Protein AF-A0A3R5TQW1-F1 (afdb_monomer_lite)

Sequence (76 aa):
MRIDAGLSQSALGKKLMPPVDQATISNWETGKTHIPFLAFMYICFVCGVCPEQKTKEILDSQSAEDNTNKKDVSDV

pLDDT: mean 86.7, std 17.23, range [42.06, 98.0]

Foldseek 3Di:
DCVLLVHQLQRLQVQFVVRDHSVVSVCCVVVVDPDPPRRLVSSCVSSVHDSVVVVVVVVVVVVVVVVVVVPPPPDD

Radius of gyration: 15.96 Å; chains: 1; bounding box: 29×37×40 Å

Structure (mmCIF, N/CA/C/O backbone):
data_AF-A0A3R5TQW1-F1
#
_entry.id   AF-A0A3R5TQW1-F1
#
loop_
_atom_site.group_PDB
_atom_site.id
_atom_site.type_symbol
_atom_site.label_atom_id
_atom_site.label_alt_id
_atom_site.label_comp_id
_atom_site.label_asym_id
_atom_site.label_entity_id
_atom_site.label_seq_id
_atom_site.pdbx_PDB_ins_code
_atom_site.Cartn_x
_atom_site.Cartn_y
_atom_site.Cartn_z
_atom_site.occupancy
_atom_site.B_iso_or_equiv
_atom_site.auth_seq_id
_atom_site.auth_comp_id
_atom_site.auth_asym_id
_atom_site.auth_atom_id
_atom_site.pdbx_PDB_model_num
ATOM 1 N N . MET A 1 1 ? -9.396 -2.781 0.241 1.00 89.25 1 MET A N 1
ATOM 2 C CA . MET A 1 1 ? -8.736 -2.812 -1.088 1.00 89.25 1 MET A CA 1
ATOM 3 C C . MET A 1 1 ? -7.972 -4.107 -1.312 1.00 89.25 1 MET A C 1
ATOM 5 O O . MET A 1 1 ? -8.443 -4.935 -2.073 1.00 89.25 1 MET A O 1
ATOM 9 N N . ARG A 1 2 ? -6.816 -4.324 -0.660 1.00 95.44 2 ARG A N 1
ATOM 10 C CA . ARG A 1 2 ? -5.992 -5.524 -0.907 1.00 95.44 2 ARG A CA 1
ATOM 11 C C . ARG A 1 2 ? -6.736 -6.833 -0.616 1.00 95.44 2 ARG A C 1
ATOM 13 O O . ARG A 1 2 ? -6.648 -7.771 -1.403 1.00 95.44 2 ARG A O 1
ATOM 20 N N . ILE A 1 3 ? -7.426 -6.890 0.525 1.00 95.56 3 ILE A N 1
ATOM 21 C CA . ILE A 1 3 ? -8.189 -8.071 0.956 1.00 95.56 3 ILE A CA 1
ATOM 22 C C . ILE A 1 3 ? -9.318 -8.364 -0.040 1.00 95.56 3 ILE A C 1
ATOM 24 O O . ILE A 1 3 ? -9.463 -9.508 -0.455 1.00 95.56 3 ILE A O 1
ATOM 28 N N . ASP A 1 4 ? -10.029 -7.329 -0.494 1.00 93.44 4 ASP A N 1
ATOM 29 C CA . ASP A 1 4 ? -11.110 -7.445 -1.487 1.00 93.44 4 ASP A CA 1
ATOM 30 C C . ASP A 1 4 ? -10.598 -7.955 -2.843 1.00 93.44 4 ASP A C 1
ATOM 32 O O . ASP A 1 4 ? -11.284 -8.700 -3.534 1.00 93.44 4 ASP A O 1
ATOM 36 N N . ALA A 1 5 ? -9.354 -7.615 -3.197 1.00 93.62 5 ALA A N 1
ATOM 37 C CA . ALA A 1 5 ? -8.662 -8.143 -4.371 1.00 93.62 5 ALA A CA 1
ATOM 38 C C . ALA A 1 5 ? -8.096 -9.569 -4.172 1.00 93.62 5 ALA A C 1
ATOM 40 O O . ALA A 1 5 ? -7.435 -10.097 -5.066 1.00 93.62 5 ALA A O 1
ATOM 41 N N . GLY A 1 6 ? -8.294 -10.193 -3.003 1.00 96.25 6 GLY A N 1
ATOM 42 C CA . GLY A 1 6 ? -7.822 -11.548 -2.698 1.00 96.25 6 GLY A CA 1
ATOM 43 C C . GLY A 1 6 ? -6.299 -11.681 -2.584 1.00 96.25 6 GLY A C 1
ATOM 44 O O . GLY A 1 6 ? -5.758 -12.778 -2.714 1.00 96.25 6 GLY A O 1
ATOM 45 N N . LEU A 1 7 ? -5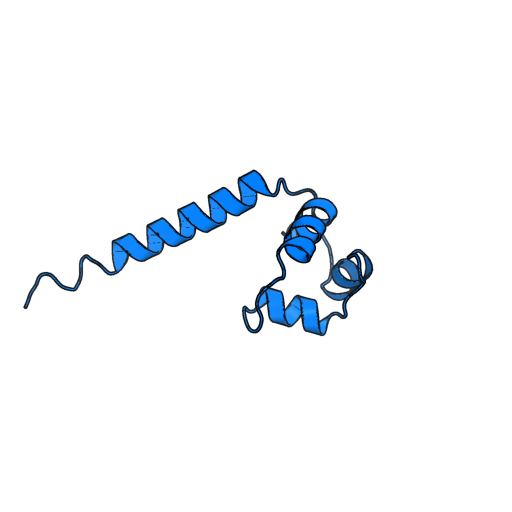.578 -10.576 -2.370 1.00 96.75 7 LEU A N 1
ATOM 46 C CA . LEU A 1 7 ? -4.114 -10.564 -2.360 1.00 96.75 7 LEU A CA 1
ATOM 47 C C . LEU A 1 7 ? -3.558 -10.643 -0.936 1.00 96.75 7 LEU A C 1
ATOM 49 O O . LEU A 1 7 ? -4.003 -9.935 -0.034 1.00 96.75 7 LEU A O 1
ATOM 53 N N . SER A 1 8 ? -2.500 -11.432 -0.730 1.00 97.94 8 SER A N 1
ATOM 54 C CA . SER A 1 8 ? -1.651 -11.287 0.459 1.00 97.94 8 SER A CA 1
ATOM 55 C C . SER A 1 8 ? -0.773 -10.035 0.343 1.00 97.94 8 SER A C 1
ATOM 57 O O . SER A 1 8 ? -0.547 -9.520 -0.753 1.00 97.94 8 SER A O 1
ATOM 59 N N . GLN A 1 9 ? -0.239 -9.539 1.461 1.00 98.00 9 GLN A N 1
ATOM 60 C CA . GLN A 1 9 ? 0.660 -8.375 1.454 1.00 98.00 9 GLN A CA 1
ATOM 61 C C . GLN A 1 9 ? 1.911 -8.617 0.586 1.00 98.00 9 GLN A C 1
ATOM 63 O O . GLN A 1 9 ? 2.295 -7.756 -0.199 1.00 98.00 9 GLN A O 1
ATOM 68 N N . SER A 1 10 ? 2.495 -9.822 0.639 1.00 97.69 10 SER A N 1
ATOM 69 C CA . SER A 1 10 ? 3.615 -10.201 -0.237 1.00 97.69 10 SER A CA 1
ATOM 70 C C . SER A 1 10 ? 3.212 -10.250 -1.716 1.00 97.69 10 SER A C 1
ATOM 72 O O . SER A 1 10 ? 3.970 -9.803 -2.576 1.00 97.69 10 SER A O 1
ATOM 74 N N . ALA A 1 11 ? 2.017 -10.764 -2.029 1.00 97.62 11 ALA A N 1
ATOM 75 C CA . ALA A 1 11 ? 1.528 -10.830 -3.405 1.00 97.62 11 ALA A CA 1
ATOM 76 C C . ALA A 1 11 ? 1.282 -9.434 -3.997 1.00 97.62 11 ALA A C 1
ATOM 78 O O . ALA A 1 11 ? 1.611 -9.210 -5.161 1.00 97.62 11 ALA A O 1
ATOM 79 N N . LEU A 1 12 ? 0.754 -8.498 -3.200 1.00 97.56 12 LEU A N 1
ATOM 80 C CA . LEU A 1 12 ? 0.621 -7.098 -3.600 1.00 97.56 12 LEU A CA 1
ATOM 81 C C . LEU A 1 12 ? 1.995 -6.462 -3.830 1.00 97.56 12 LEU A C 1
ATOM 83 O O . LEU A 1 12 ? 2.223 -5.916 -4.902 1.00 97.56 12 LEU A O 1
ATOM 87 N N . GLY A 1 13 ? 2.923 -6.592 -2.876 1.00 97.19 13 GLY A N 1
ATOM 88 C CA . GLY A 1 13 ? 4.257 -5.987 -2.966 1.00 97.19 13 GLY A CA 1
ATOM 89 C C . GLY A 1 13 ? 5.032 -6.393 -4.225 1.00 97.19 13 GLY A C 1
ATOM 90 O O . GLY A 1 13 ? 5.650 -5.546 -4.867 1.00 97.19 13 GLY A O 1
ATOM 91 N N . LYS A 1 14 ? 4.904 -7.656 -4.656 1.00 97.44 14 LYS A N 1
ATOM 92 C CA . LYS A 1 14 ? 5.497 -8.167 -5.908 1.00 97.44 14 LYS A CA 1
ATOM 93 C C . LYS A 1 14 ? 4.871 -7.596 -7.186 1.00 97.44 14 LYS A C 1
ATOM 95 O O . LYS A 1 14 ? 5.510 -7.645 -8.230 1.00 97.44 14 LYS A O 1
ATOM 100 N N . LYS A 1 15 ? 3.625 -7.115 -7.127 1.00 96.06 15 LYS A N 1
ATOM 101 C CA . LYS A 1 15 ? 2.896 -6.534 -8.269 1.00 96.06 15 LYS A CA 1
ATOM 102 C C . LYS A 1 15 ? 3.116 -5.021 -8.410 1.00 96.06 15 LYS A C 1
ATOM 104 O O . LYS A 1 15 ? 2.685 -4.458 -9.411 1.00 96.06 15 LYS A O 1
ATOM 109 N N . LEU A 1 16 ? 3.742 -4.366 -7.428 1.00 95.56 16 LEU A N 1
ATOM 110 C CA . LEU A 1 16 ? 4.039 -2.931 -7.477 1.00 95.56 16 LEU A CA 1
ATOM 111 C C . LEU A 1 16 ? 5.301 -2.628 -8.292 1.00 95.56 16 LEU A C 1
ATOM 113 O O . LEU A 1 16 ? 6.129 -3.504 -8.539 1.00 95.56 16 LEU A O 1
ATOM 117 N N . MET A 1 17 ? 5.442 -1.362 -8.694 1.00 92.62 17 MET A N 1
ATOM 118 C CA . MET A 1 17 ? 6.589 -0.867 -9.451 1.00 92.62 17 MET A CA 1
ATOM 119 C C . MET A 1 17 ? 7.154 0.412 -8.798 1.00 92.62 17 MET A C 1
ATOM 121 O O . MET A 1 17 ? 6.487 1.445 -8.826 1.00 92.62 17 MET A O 1
ATOM 125 N N . PRO A 1 18 ? 8.365 0.379 -8.208 1.00 93.56 18 PRO A N 1
ATOM 126 C CA . PRO A 1 18 ? 9.200 -0.806 -7.997 1.00 93.56 18 PRO A CA 1
ATOM 127 C C . PRO A 1 18 ? 8.540 -1.819 -7.037 1.00 93.56 18 PRO A C 1
ATOM 129 O O . PRO A 1 18 ? 7.704 -1.422 -6.220 1.00 93.56 18 PRO A O 1
ATOM 132 N N . PRO A 1 19 ? 8.908 -3.113 -7.108 1.00 96.19 19 PRO A N 1
ATOM 133 C CA . PRO A 1 19 ? 8.453 -4.098 -6.136 1.00 96.19 19 PRO A CA 1
ATOM 134 C C . PRO A 1 19 ? 8.886 -3.712 -4.722 1.00 96.19 19 PRO A C 1
ATOM 136 O O . PRO A 1 19 ? 9.998 -3.224 -4.516 1.00 96.19 19 PRO A O 1
ATOM 139 N N . VAL A 1 20 ? 8.025 -3.979 -3.746 1.00 97.19 20 VAL A N 1
ATOM 140 C CA . VAL A 1 20 ? 8.311 -3.756 -2.322 1.00 97.19 20 VAL A CA 1
ATOM 141 C C . VAL A 1 20 ? 8.096 -5.040 -1.533 1.00 97.19 20 VAL A C 1
ATOM 143 O O . VAL A 1 20 ? 7.397 -5.958 -1.975 1.00 97.19 20 VAL A O 1
ATOM 146 N N . ASP A 1 21 ? 8.708 -5.123 -0.357 1.00 97.75 21 ASP A N 1
ATOM 147 C CA . ASP A 1 21 ? 8.546 -6.274 0.521 1.00 97.75 21 ASP A CA 1
ATOM 148 C C . ASP A 1 21 ? 7.198 -6.261 1.265 1.00 97.75 21 ASP A C 1
ATOM 150 O O . ASP A 1 21 ? 6.440 -5.287 1.275 1.00 97.75 21 ASP A O 1
ATOM 154 N N . GLN A 1 22 ? 6.878 -7.392 1.896 1.00 97.88 22 GLN A N 1
ATOM 155 C CA . GLN A 1 22 ? 5.651 -7.532 2.679 1.00 97.88 22 GLN A CA 1
ATOM 156 C C . GLN A 1 22 ? 5.621 -6.568 3.878 1.00 97.88 22 GLN A C 1
ATOM 158 O O . GLN A 1 22 ? 4.550 -6.058 4.208 1.00 97.88 22 GLN A O 1
ATOM 163 N N . ALA A 1 23 ? 6.773 -6.293 4.500 1.00 97.94 23 ALA A N 1
ATOM 164 C CA . ALA A 1 23 ? 6.878 -5.398 5.650 1.00 97.94 23 ALA A CA 1
ATOM 165 C C . ALA A 1 23 ? 6.490 -3.956 5.289 1.00 97.94 23 ALA A C 1
ATOM 167 O O . ALA A 1 23 ? 5.778 -3.303 6.048 1.00 97.94 23 ALA A O 1
ATOM 168 N N . THR A 1 24 ? 6.880 -3.483 4.106 1.00 97.62 24 THR A N 1
ATOM 169 C CA . THR A 1 24 ? 6.503 -2.169 3.573 1.00 97.62 24 THR A CA 1
ATOM 170 C C . THR A 1 24 ? 4.994 -2.061 3.394 1.00 97.62 24 THR A C 1
ATOM 172 O O . THR A 1 24 ? 4.396 -1.110 3.891 1.00 97.62 24 THR A O 1
ATOM 175 N N . ILE A 1 25 ? 4.356 -3.065 2.776 1.00 97.69 25 ILE A N 1
ATOM 176 C CA . ILE A 1 25 ? 2.888 -3.107 2.663 1.00 97.69 25 ILE A CA 1
ATOM 177 C C . ILE A 1 25 ? 2.238 -3.108 4.050 1.00 97.69 25 ILE A C 1
ATOM 179 O O . ILE A 1 25 ? 1.279 -2.378 4.279 1.00 97.69 25 ILE A O 1
ATOM 183 N N . SER A 1 26 ? 2.770 -3.885 4.995 1.00 97.88 26 SER A N 1
ATOM 184 C CA . SER A 1 26 ? 2.245 -3.910 6.360 1.00 97.88 26 SER A CA 1
ATOM 185 C C . SER A 1 26 ? 2.357 -2.555 7.055 1.00 97.88 26 SER A C 1
ATOM 187 O O . SER A 1 26 ? 1.421 -2.166 7.743 1.00 97.88 26 SER A O 1
ATOM 189 N N . ASN A 1 27 ? 3.468 -1.835 6.886 1.00 97.94 27 ASN A N 1
ATOM 190 C CA . ASN A 1 27 ? 3.661 -0.511 7.481 1.00 97.94 27 ASN A CA 1
ATOM 191 C C . ASN A 1 27 ? 2.690 0.526 6.903 1.00 97.94 27 ASN A C 1
ATOM 193 O O . ASN A 1 27 ? 2.212 1.389 7.635 1.00 97.94 27 ASN A O 1
ATOM 197 N N . TRP A 1 28 ? 2.382 0.424 5.610 1.00 96.69 28 TRP A N 1
ATOM 198 C CA . TRP A 1 28 ? 1.378 1.255 4.951 1.00 96.69 28 TRP A CA 1
ATOM 199 C C . TRP A 1 28 ? -0.034 0.968 5.457 1.00 96.69 28 TRP A C 1
ATOM 201 O O . TRP A 1 28 ? -0.784 1.896 5.741 1.00 96.69 28 TRP A O 1
ATOM 211 N N . GLU A 1 29 ? -0.395 -0.307 5.607 1.00 94.56 29 GLU A N 1
ATOM 212 C CA . GLU A 1 29 ? -1.732 -0.706 6.063 1.00 94.56 29 GLU A CA 1
ATOM 213 C C . GLU A 1 29 ? -1.989 -0.381 7.538 1.00 94.56 29 GLU A C 1
ATOM 215 O O . GLU A 1 29 ? -3.125 -0.093 7.902 1.00 94.56 29 GLU A O 1
ATOM 220 N N . THR A 1 30 ? -0.956 -0.398 8.384 1.00 95.50 30 THR A N 1
ATOM 221 C CA . THR A 1 30 ? -1.070 -0.003 9.797 1.00 95.50 30 THR A CA 1
ATOM 222 C C . THR A 1 30 ? -0.889 1.496 10.027 1.00 95.50 30 THR A C 1
ATOM 224 O O . THR A 1 30 ? -0.993 1.949 11.163 1.00 95.50 30 THR A O 1
ATOM 227 N N . GLY A 1 31 ? -0.579 2.268 8.980 1.00 93.69 31 GLY A N 1
ATOM 228 C CA . GLY A 1 31 ? -0.302 3.701 9.086 1.00 93.69 31 GLY A CA 1
ATOM 229 C C . GLY A 1 31 ? 1.037 4.042 9.749 1.00 93.69 31 GLY A C 1
ATOM 230 O O . GLY A 1 31 ? 1.288 5.206 10.047 1.00 93.69 31 GLY A O 1
ATOM 231 N N . LYS A 1 32 ? 1.925 3.059 9.967 1.00 95.94 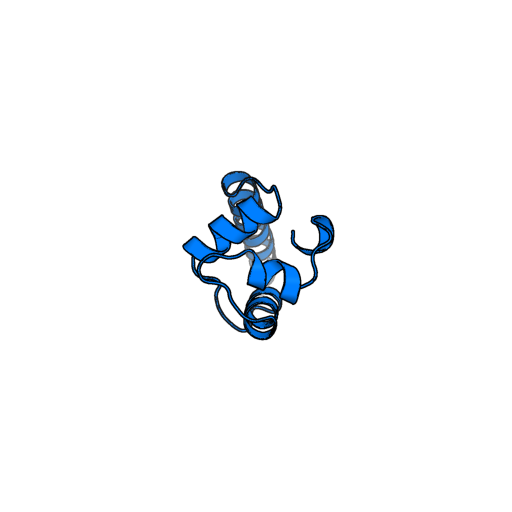32 LYS A N 1
ATOM 232 C CA . LYS A 1 32 ? 3.264 3.287 10.537 1.00 95.94 32 LYS A CA 1
ATOM 233 C C . LYS A 1 32 ? 4.132 4.161 9.629 1.00 95.94 32 LYS A C 1
ATOM 235 O O . LYS A 1 32 ? 4.969 4.916 10.117 1.00 95.94 32 LYS A O 1
ATOM 240 N N . THR A 1 33 ? 3.962 4.035 8.315 1.00 95.88 33 THR A N 1
ATOM 241 C CA . THR A 1 33 ? 4.617 4.893 7.323 1.00 95.88 33 THR A CA 1
ATOM 242 C C . THR A 1 33 ? 3.613 5.384 6.290 1.00 95.88 33 THR A C 1
ATOM 244 O O . THR A 1 33 ? 2.646 4.696 5.960 1.00 95.88 33 THR A O 1
ATOM 247 N N . HIS A 1 34 ? 3.859 6.574 5.743 1.00 93.75 34 HIS A N 1
ATOM 248 C CA . HIS A 1 34 ? 3.033 7.111 4.668 1.00 93.75 34 HIS A CA 1
ATOM 249 C C . HIS A 1 34 ? 3.243 6.342 3.361 1.00 93.75 34 HIS A C 1
ATOM 251 O O . HIS A 1 34 ? 4.360 5.941 3.019 1.00 93.75 34 HIS A O 1
ATOM 257 N N . ILE A 1 35 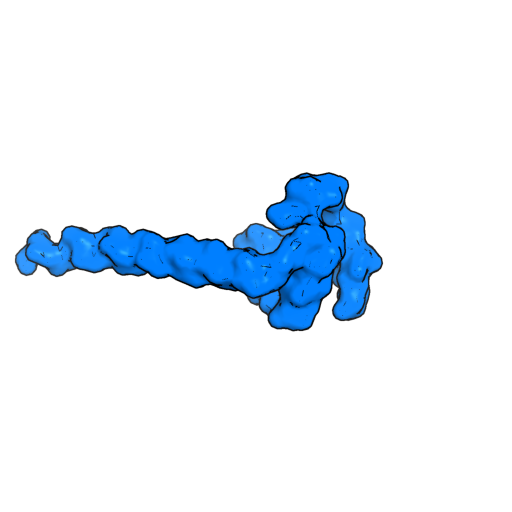? 2.153 6.182 2.611 1.00 94.75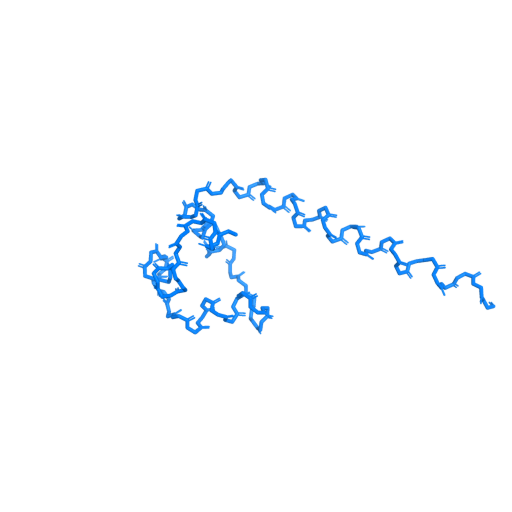 35 ILE A N 1
ATOM 258 C CA . ILE A 1 35 ? 2.167 5.591 1.274 1.00 94.75 35 ILE A CA 1
ATOM 259 C C . ILE A 1 35 ? 2.562 6.681 0.270 1.00 94.75 35 ILE A C 1
ATOM 261 O O . ILE A 1 35 ? 1.871 7.699 0.189 1.00 94.75 35 ILE A O 1
ATOM 265 N N . PRO A 1 36 ? 3.632 6.503 -0.524 1.00 95.62 36 PRO A N 1
ATOM 266 C CA . PRO A 1 36 ? 3.938 7.421 -1.615 1.00 95.62 36 PRO A CA 1
ATOM 267 C C . PRO A 1 36 ? 2.790 7.471 -2.630 1.00 95.62 36 PRO A C 1
ATOM 269 O O . PRO A 1 36 ? 2.222 6.432 -2.970 1.00 95.62 36 PRO A O 1
ATOM 272 N N . PHE A 1 37 ? 2.491 8.652 -3.178 1.00 93.62 37 PHE A N 1
ATOM 273 C CA . PHE A 1 37 ? 1.375 8.835 -4.117 1.00 93.62 37 PHE A CA 1
ATOM 274 C C . PHE A 1 37 ? 1.414 7.852 -5.297 1.00 93.62 37 PHE A C 1
ATOM 276 O O . PHE A 1 37 ? 0.418 7.208 -5.615 1.00 93.62 37 PHE A O 1
ATOM 283 N N . LEU A 1 38 ? 2.585 7.669 -5.911 1.00 94.56 38 LEU A N 1
ATOM 284 C CA . LEU A 1 38 ? 2.731 6.748 -7.036 1.00 94.56 38 LEU A CA 1
ATOM 285 C C . LEU A 1 38 ? 2.459 5.285 -6.633 1.00 94.56 38 LEU A C 1
ATOM 287 O O . LEU A 1 38 ? 1.819 4.548 -7.379 1.00 94.56 38 LEU A O 1
ATOM 291 N N . ALA A 1 39 ? 2.882 4.877 -5.432 1.00 95.19 39 ALA A N 1
ATOM 292 C CA . ALA A 1 39 ? 2.589 3.547 -4.905 1.00 95.19 39 ALA A CA 1
ATOM 293 C C . ALA A 1 39 ? 1.087 3.372 -4.643 1.00 95.19 39 ALA A C 1
ATOM 295 O O . ALA A 1 39 ? 0.530 2.334 -4.990 1.00 95.19 39 ALA A O 1
ATOM 296 N N . PHE A 1 40 ? 0.414 4.396 -4.111 1.00 95.69 40 PHE A N 1
ATOM 297 C CA . PHE A 1 40 ? -1.041 4.398 -3.951 1.00 95.69 40 PHE A CA 1
ATOM 298 C C . PHE A 1 40 ? -1.767 4.204 -5.292 1.00 95.69 40 PHE A C 1
ATOM 300 O O . PHE A 1 40 ? -2.653 3.352 -5.384 1.00 95.69 40 PHE A O 1
ATOM 307 N N . MET A 1 41 ? -1.354 4.918 -6.345 1.00 96.25 41 MET A N 1
ATOM 308 C CA . MET A 1 41 ? -1.925 4.758 -7.689 1.00 96.25 41 MET A CA 1
ATOM 309 C C . MET A 1 41 ? -1.753 3.325 -8.208 1.00 96.25 41 MET A C 1
ATOM 311 O O . MET A 1 41 ? -2.719 2.713 -8.663 1.00 96.25 41 MET A O 1
ATOM 315 N N . TYR A 1 42 ? -0.556 2.744 -8.078 1.00 96.06 42 TYR A N 1
ATOM 316 C CA . TYR A 1 42 ? -0.325 1.353 -8.475 1.00 96.06 42 TYR A CA 1
ATOM 317 C C . TYR A 1 42 ? -1.134 0.350 -7.650 1.00 96.06 42 TYR A C 1
ATOM 319 O O . TYR A 1 42 ? -1.674 -0.594 -8.220 1.00 96.06 42 TYR A O 1
ATOM 327 N N . ILE A 1 43 ? -1.273 0.554 -6.336 1.00 96.38 43 ILE A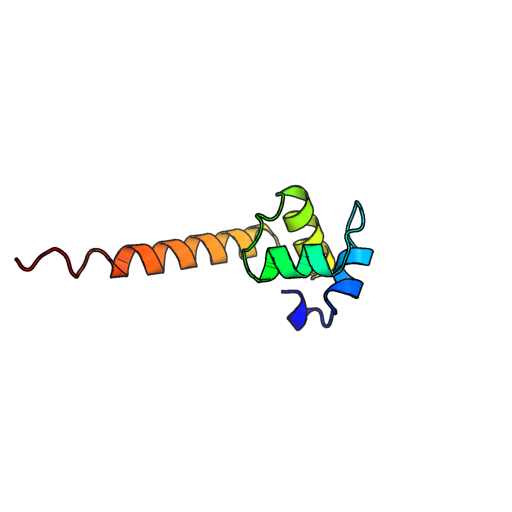 N 1
ATOM 328 C CA . ILE A 1 43 ? -2.111 -0.300 -5.481 1.00 96.38 43 ILE A CA 1
ATOM 329 C C . ILE A 1 43 ? -3.565 -0.260 -5.955 1.00 96.38 43 ILE A C 1
ATOM 331 O O . ILE A 1 43 ? -4.192 -1.316 -6.048 1.00 96.38 43 ILE A O 1
ATOM 335 N N . CYS A 1 44 ? -4.084 0.923 -6.295 1.00 96.19 44 CYS A N 1
ATOM 336 C CA . CYS A 1 44 ? -5.434 1.075 -6.832 1.00 96.19 44 CYS A CA 1
ATOM 337 C C . CYS A 1 44 ? -5.605 0.282 -8.134 1.00 96.19 44 CYS A C 1
ATOM 339 O O . CYS A 1 44 ? -6.512 -0.542 -8.224 1.00 96.19 44 CYS A O 1
ATOM 341 N N . PHE A 1 45 ? -4.688 0.433 -9.096 1.00 95.50 45 PHE A N 1
ATOM 342 C CA . PHE A 1 45 ? -4.746 -0.311 -10.359 1.00 95.50 45 PHE A CA 1
ATOM 343 C C . PHE A 1 45 ? -4.634 -1.827 -10.167 1.00 95.50 45 PHE A C 1
ATOM 345 O O . PHE A 1 45 ? -5.411 -2.577 -10.753 1.00 95.50 45 PHE A O 1
ATOM 352 N N . VAL A 1 46 ? -3.718 -2.291 -9.312 1.00 96.06 46 VAL A N 1
ATOM 353 C CA . VAL A 1 46 ? -3.547 -3.722 -9.014 1.00 96.06 46 VAL A CA 1
ATOM 354 C C . VAL A 1 46 ? -4.784 -4.310 -8.334 1.00 96.06 46 VAL A C 1
ATOM 356 O O . VAL A 1 46 ? -5.131 -5.460 -8.594 1.00 96.06 46 VAL A O 1
ATOM 359 N N . CYS A 1 47 ? -5.451 -3.538 -7.475 1.00 95.94 47 CYS A N 1
ATOM 360 C CA . CYS A 1 47 ? -6.657 -3.972 -6.771 1.00 95.94 47 CYS A CA 1
ATOM 361 C C . CYS A 1 47 ? -7.954 -3.709 -7.557 1.00 95.94 47 CYS A C 1
ATOM 363 O O . CYS A 1 47 ? -9.026 -3.993 -7.031 1.00 95.94 47 CYS A O 1
ATOM 365 N N . GLY A 1 48 ? -7.885 -3.159 -8.777 1.00 94.81 48 GLY A N 1
ATOM 366 C CA . GLY A 1 48 ? -9.066 -2.848 -9.590 1.00 94.81 48 GLY A CA 1
ATOM 367 C C . GLY A 1 48 ? -9.943 -1.726 -9.022 1.00 94.81 48 GLY A C 1
ATOM 368 O O . GLY A 1 48 ? -11.151 -1.721 -9.235 1.00 94.81 48 GLY A O 1
ATOM 369 N N . VAL A 1 49 ? -9.353 -0.789 -8.278 1.00 95.19 49 VAL A N 1
ATOM 370 C CA . VAL A 1 49 ? -10.053 0.333 -7.641 1.00 95.19 49 VAL A CA 1
ATOM 371 C C . VAL A 1 49 ? -9.775 1.618 -8.416 1.00 95.19 49 VAL A C 1
ATOM 373 O O . VAL A 1 49 ? -8.624 1.913 -8.734 1.00 95.19 49 VAL A O 1
ATOM 376 N N . CYS A 1 50 ? -10.815 2.411 -8.688 1.00 94.44 50 CYS A N 1
ATOM 377 C CA . CYS A 1 50 ? -10.648 3.751 -9.250 1.00 94.44 50 CYS A CA 1
ATOM 378 C C . CYS A 1 50 ? -9.995 4.678 -8.203 1.00 94.44 50 CYS A C 1
ATOM 380 O O . CYS A 1 50 ? -10.592 4.881 -7.139 1.00 94.44 50 CYS A O 1
ATOM 382 N N . PRO A 1 51 ? -8.804 5.256 -8.471 1.00 93.88 51 PRO A N 1
ATOM 383 C CA . PRO A 1 51 ? -8.117 6.107 -7.500 1.00 93.88 51 PRO A CA 1
ATOM 384 C C . PRO A 1 51 ? -8.951 7.316 -7.072 1.00 93.88 51 PRO A C 1
ATOM 386 O O . PRO A 1 51 ? -9.009 7.619 -5.887 1.00 93.88 51 PRO A O 1
ATOM 389 N N . GLU A 1 52 ? -9.651 7.956 -8.012 1.00 94.12 52 GLU A N 1
ATOM 390 C CA . GLU A 1 52 ? -10.493 9.127 -7.740 1.00 94.12 52 GLU A CA 1
ATOM 391 C C . GLU A 1 52 ? -11.601 8.809 -6.732 1.00 94.12 52 GLU A C 1
ATOM 393 O O . GLU A 1 52 ? -11.751 9.503 -5.725 1.00 94.12 52 GLU A O 1
ATOM 398 N N . GLN A 1 53 ? -12.328 7.710 -6.957 1.00 92.94 53 GLN A N 1
ATOM 399 C CA . GLN A 1 53 ? -13.383 7.272 -6.047 1.00 92.94 53 GLN A CA 1
ATOM 400 C C . GLN A 1 53 ? -12.815 6.978 -4.654 1.00 92.94 53 GLN A C 1
ATOM 402 O O . GLN A 1 53 ? -13.372 7.423 -3.652 1.00 92.94 53 GLN A O 1
ATOM 407 N N . LYS A 1 54 ? -11.677 6.275 -4.580 1.00 92.38 54 LYS A N 1
ATOM 408 C CA . LYS A 1 54 ? -11.052 5.944 -3.297 1.00 92.38 54 LYS A CA 1
ATOM 409 C C . LYS A 1 54 ? -10.565 7.190 -2.558 1.00 92.38 54 LYS A C 1
ATOM 411 O O . LYS A 1 54 ? -10.745 7.281 -1.348 1.00 92.38 54 LYS A O 1
ATOM 416 N N . THR A 1 55 ? -9.966 8.148 -3.260 1.00 91.88 55 THR A N 1
ATOM 417 C CA . THR A 1 55 ? -9.543 9.421 -2.668 1.00 91.88 55 THR A CA 1
ATOM 418 C C . THR A 1 55 ? -10.739 10.193 -2.126 1.00 91.88 55 THR A C 1
ATOM 420 O O . THR A 1 55 ? -10.667 10.687 -1.004 1.00 91.88 55 THR A O 1
ATOM 423 N N . LYS A 1 56 ? -11.855 10.241 -2.862 1.00 92.19 56 LYS A N 1
ATOM 424 C CA . LYS A 1 56 ? -13.088 10.872 -2.382 1.00 92.19 56 LYS A CA 1
ATOM 425 C C . LYS A 1 56 ? -13.613 10.204 -1.108 1.00 92.19 56 LYS A C 1
ATOM 427 O O . LYS A 1 56 ? -13.891 10.905 -0.147 1.00 92.19 56 LYS A O 1
ATOM 432 N N . GLU A 1 57 ? -13.666 8.872 -1.056 1.00 90.12 57 GLU A N 1
ATOM 433 C CA . GLU A 1 57 ? -14.074 8.132 0.152 1.00 90.12 57 GLU A CA 1
ATOM 434 C C . GLU A 1 57 ? -13.186 8.454 1.367 1.00 90.12 57 GLU A C 1
ATOM 436 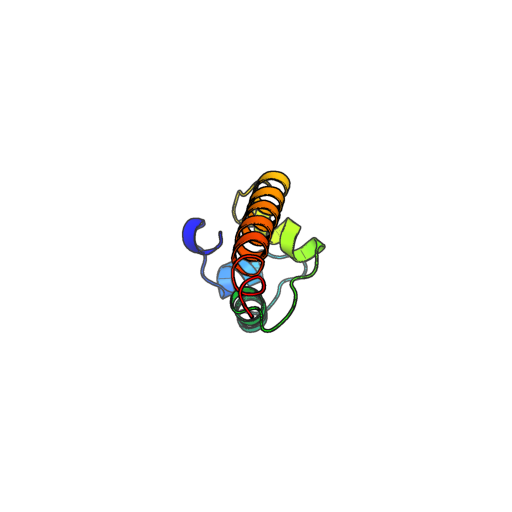O O . GLU A 1 57 ? -13.691 8.611 2.479 1.00 90.12 57 GLU A O 1
ATOM 441 N N . ILE A 1 58 ? -11.869 8.574 1.165 1.00 87.44 58 ILE A N 1
ATOM 442 C CA . ILE A 1 58 ? -10.919 8.934 2.230 1.00 87.44 58 ILE A CA 1
ATOM 443 C C . ILE A 1 58 ? -11.181 10.359 2.734 1.00 87.44 58 ILE A C 1
ATOM 445 O O . ILE A 1 58 ? -11.241 10.571 3.943 1.00 87.44 58 ILE A O 1
ATOM 449 N N . LEU A 1 59 ? -11.360 11.323 1.827 1.00 89.38 59 LEU A N 1
ATOM 450 C CA . LEU A 1 59 ? -11.636 12.719 2.180 1.00 89.38 59 LEU A CA 1
ATOM 451 C C . LEU A 1 59 ? -12.987 12.872 2.891 1.00 89.38 59 LEU A C 1
ATOM 453 O O . LEU A 1 59 ? -13.076 13.556 3.910 1.00 89.38 59 LEU A O 1
ATOM 457 N N . ASP A 1 60 ? -14.019 12.187 2.396 1.00 91.25 60 ASP A N 1
ATOM 458 C CA . ASP A 1 60 ? -15.351 12.178 3.002 1.00 91.25 60 ASP A CA 1
ATOM 459 C C . ASP A 1 60 ? -15.282 11.594 4.429 1.00 91.25 60 ASP A C 1
ATOM 461 O O . ASP A 1 60 ? -15.843 12.171 5.363 1.00 91.25 60 ASP A O 1
ATOM 465 N N . SER A 1 61 ? -14.519 10.512 4.633 1.00 83.94 61 SER A N 1
ATOM 466 C CA . SER A 1 61 ? -14.320 9.895 5.956 1.00 83.94 61 SER A CA 1
ATOM 467 C C . SER A 1 61 ? -13.597 10.828 6.936 1.00 83.94 61 SER A C 1
ATOM 469 O O . SER A 1 61 ? -13.996 10.930 8.093 1.00 83.94 61 SER A O 1
ATOM 471 N N . GLN A 1 62 ? -12.594 11.578 6.470 1.00 77.31 62 GLN A N 1
ATOM 472 C CA . GLN A 1 62 ? -11.890 12.573 7.290 1.00 77.31 62 GLN A CA 1
ATOM 473 C C . GLN A 1 62 ? -12.798 13.747 7.688 1.00 77.31 62 GLN A C 1
ATOM 475 O O . GLN A 1 62 ? -12.736 14.226 8.817 1.00 77.31 62 GLN A O 1
ATOM 480 N N . SER A 1 63 ? -13.694 14.181 6.796 1.00 66.50 63 SER A N 1
ATOM 481 C CA . SER A 1 63 ? -14.651 15.257 7.090 1.00 66.50 63 SER A CA 1
ATOM 482 C C . SER A 1 63 ? -15.741 14.860 8.100 1.00 66.50 63 SER A C 1
ATOM 484 O O . SER A 1 63 ? -16.295 15.719 8.791 1.00 66.50 63 SER A O 1
ATOM 486 N N . ALA A 1 64 ? -16.046 13.564 8.222 1.00 59.72 64 ALA A N 1
ATOM 487 C CA . ALA A 1 64 ? -16.992 13.049 9.210 1.00 59.72 64 ALA A CA 1
ATOM 488 C C . ALA A 1 64 ? -16.392 13.017 10.629 1.00 59.72 64 ALA A C 1
ATOM 490 O O . ALA A 1 64 ? -17.082 13.331 11.601 1.00 59.72 64 ALA A O 1
ATOM 491 N N . GLU A 1 65 ? -15.101 12.703 10.753 1.00 57.28 65 GLU A N 1
ATOM 492 C CA . GLU A 1 65 ? -14.387 12.695 12.037 1.00 57.28 65 GLU A CA 1
ATOM 493 C C . GLU A 1 65 ? -14.205 14.119 12.600 1.00 57.28 65 GLU A C 1
ATOM 495 O O . GLU A 1 65 ? -14.420 14.351 13.792 1.00 57.28 65 GLU A O 1
ATOM 500 N N . ASP A 1 66 ? -13.944 15.106 11.738 1.00 51.38 66 ASP A N 1
ATOM 501 C CA . ASP A 1 66 ? -13.716 16.507 12.132 1.00 51.38 66 ASP A CA 1
ATOM 502 C C . ASP A 1 66 ? -14.974 17.206 12.700 1.00 51.38 66 ASP A C 1
ATOM 504 O O . ASP A 1 66 ? -14.894 18.112 13.533 1.00 51.38 66 ASP A O 1
ATOM 508 N N . ASN A 1 67 ? -16.171 16.761 12.298 1.00 51.53 67 ASN A N 1
ATOM 509 C CA . ASN A 1 67 ? -17.445 17.307 12.785 1.00 51.53 67 ASN A CA 1
ATOM 510 C C . ASN A 1 67 ? -17.872 16.765 14.159 1.00 51.53 67 ASN A C 1
ATOM 512 O O . ASN A 1 67 ? -18.770 17.332 14.786 1.00 51.53 67 ASN A O 1
ATOM 516 N N . THR A 1 68 ? -17.235 15.700 14.650 1.00 49.34 68 THR A N 1
ATOM 517 C CA . THR A 1 68 ? -17.567 15.104 15.954 1.00 49.34 68 THR A CA 1
ATOM 518 C C . THR A 1 68 ? -16.798 15.794 17.089 1.00 49.34 68 THR A C 1
ATOM 520 O O . THR A 1 68 ? -17.359 16.031 18.154 1.00 49.34 68 THR A O 1
ATOM 523 N N . ASN A 1 69 ? -15.570 16.264 16.832 1.00 46.31 69 ASN A N 1
ATOM 524 C CA . ASN A 1 69 ? -14.739 16.960 17.829 1.00 46.31 69 ASN A CA 1
ATOM 525 C C . ASN A 1 69 ? -15.126 18.426 18.105 1.00 46.31 69 ASN A C 1
ATOM 527 O O . ASN A 1 69 ? -14.635 19.014 19.065 1.00 46.31 69 ASN A O 1
ATOM 531 N N . LYS A 1 70 ? -15.999 19.046 17.298 1.00 49.50 70 LYS A N 1
ATOM 532 C CA . LYS A 1 70 ? -16.471 20.426 17.540 1.00 49.50 70 LYS A CA 1
ATOM 533 C C . LYS A 1 70 ? -17.694 20.531 18.454 1.00 49.50 70 LYS A C 1
ATOM 535 O O . LYS A 1 70 ? -18.053 21.647 18.818 1.00 49.50 70 LYS A O 1
ATOM 540 N N . LYS A 1 71 ? -18.336 19.417 18.823 1.00 46.59 71 LYS A N 1
ATOM 541 C CA . LYS A 1 71 ? -19.540 19.431 19.675 1.00 46.59 71 LYS A CA 1
ATOM 542 C C . LYS A 1 71 ? -19.265 19.337 21.180 1.00 46.59 71 LYS A C 1
ATOM 544 O O . LYS A 1 71 ? -20.170 19.640 21.940 1.00 46.59 71 LYS A O 1
ATOM 549 N N . ASP A 1 72 ? -18.046 18.988 21.592 1.00 47.66 72 ASP A N 1
ATOM 550 C CA . ASP A 1 72 ? -17.678 18.811 23.013 1.00 47.66 72 ASP A CA 1
ATOM 551 C C . ASP A 1 72 ? -16.923 20.009 23.629 1.00 47.66 72 ASP A C 1
ATOM 553 O O . ASP A 1 72 ? -16.501 19.958 24.779 1.00 47.66 72 ASP A O 1
ATOM 557 N N . VAL A 1 73 ? -16.737 21.111 22.888 1.00 53.38 73 VAL A N 1
ATOM 558 C CA . VAL A 1 73 ? -16.010 22.306 23.381 1.00 53.38 73 VAL A CA 1
ATOM 559 C C . VAL A 1 73 ? -16.950 23.490 23.668 1.00 53.38 73 VAL A C 1
ATOM 561 O O . VAL A 1 73 ? -16.491 24.562 24.043 1.00 53.38 73 VAL A O 1
ATOM 564 N N . SER A 1 74 ? -18.270 23.332 23.512 1.00 51.28 74 SER A N 1
ATOM 565 C CA . SER A 1 74 ? -19.228 24.433 23.715 1.00 51.28 74 SER A CA 1
ATOM 566 C C . SER A 1 74 ? -19.955 24.453 25.063 1.00 51.28 74 SER A C 1
ATOM 568 O O . SER A 1 74 ? -20.844 25.282 25.210 1.00 51.28 74 SER A O 1
ATOM 570 N N . ASP A 1 75 ? -19.584 23.617 26.037 1.00 48.09 75 ASP A N 1
ATOM 571 C CA . ASP A 1 75 ? -20.171 23.647 27.387 1.00 48.09 75 ASP A CA 1
ATOM 572 C C . ASP A 1 75 ? -19.088 23.652 28.488 1.00 48.09 75 ASP A C 1
ATOM 574 O O . ASP A 1 75 ? -18.913 22.666 29.204 1.00 48.09 75 ASP A O 1
ATOM 578 N N . VAL A 1 76 ? -18.359 24.771 28.626 1.00 42.06 76 VAL A N 1
ATOM 579 C CA . VAL A 1 76 ? -17.711 25.209 29.886 1.00 42.06 76 VAL A CA 1
ATOM 580 C C . VAL A 1 76 ? -17.817 26.724 30.018 1.00 42.06 76 VAL A C 1
ATOM 582 O O . VAL A 1 76 ? -17.447 27.423 29.047 1.00 42.06 76 VAL A O 1
#

Secondary structure (DSSP, 8-state):
-TTTTT--HHHHHHHSSS---HHHHHHHHTTSSPPPHHHHHHHHHHTT--HHHHHHHHHHHHHHHHTTTTSSSS--